Protein AF-S2XNG1-F1 (afdb_monomer_lite)

Secondary structure (DSSP, 8-state):
-BHHHHHHHHHHHHHHTT--HHHHHHHHHHHHHHHHHHTS-BGGG--HHHHHHHHHHHTTTS-GGG---TTTS------

Foldseek 3Di:
DWLVVVLVVVVVVVVVVVDDPVVSVLVVVLSVLVCVVVVRDDPVPDDPVVVVVVCVVVVVVDDPVSPDPVVVPPPDPDD

Radius of gyration: 13.0 Å; chains: 1; bounding box: 30×24×34 Å

pLDDT: mean 79.18, std 18.33, range [36.53, 95.12]

Sequence (79 aa):
MLLSKAWEAFESDKRIEGFSPQTLKAYRLQLSLLIEYFKDIEITTLDTIQLKEYLAISGKHLKPFLVKFPWLFNQKPIN

Structure (mmCIF, N/CA/C/O backbone):
data_AF-S2XNG1-F1
#
_entry.id   AF-S2XNG1-F1
#
loop_
_atom_site.group_PDB
_atom_site.id
_atom_site.type_symbol
_atom_site.label_atom_id
_atom_site.label_alt_id
_atom_site.label_comp_id
_atom_site.label_asym_id
_atom_site.label_entity_id
_atom_site.label_seq_id
_atom_site.pdbx_PDB_ins_code
_atom_site.Cartn_x
_atom_site.Cartn_y
_atom_site.Cartn_z
_atom_site.occupancy
_atom_site.B_iso_or_equiv
_atom_site.auth_seq_id
_atom_site.auth_comp_id
_atom_site.auth_asym_id
_atom_site.auth_atom_id
_atom_site.pdbx_PDB_model_num
ATOM 1 N N . MET A 1 1 ? -5.580 1.356 10.345 1.00 86.62 1 MET A N 1
ATOM 2 C CA . MET A 1 1 ? -4.879 2.361 9.490 1.00 86.62 1 MET A CA 1
ATOM 3 C C . MET A 1 1 ? -5.312 2.155 8.051 1.00 86.62 1 MET A C 1
ATOM 5 O O . MET A 1 1 ? -5.237 1.025 7.590 1.00 86.62 1 MET A O 1
ATOM 9 N N . LEU A 1 2 ? -5.762 3.209 7.362 1.00 92.19 2 LEU A N 1
ATOM 10 C CA . LEU A 1 2 ? -6.192 3.129 5.957 1.00 92.19 2 LEU A CA 1
ATOM 11 C C . LEU A 1 2 ? -5.016 2.825 5.019 1.00 92.19 2 LEU A C 1
ATOM 13 O O . LEU A 1 2 ? -3.887 3.230 5.303 1.00 92.19 2 LEU A O 1
ATOM 17 N N . LEU A 1 3 ? -5.288 2.156 3.898 1.00 89.44 3 LEU A N 1
ATOM 18 C CA . LEU A 1 3 ? -4.316 1.883 2.831 1.00 89.44 3 LEU A CA 1
ATOM 19 C C . LEU A 1 3 ? -3.612 3.153 2.334 1.00 89.44 3 LEU A C 1
ATOM 21 O O . LEU A 1 3 ? -2.390 3.160 2.187 1.00 89.44 3 LEU A O 1
ATOM 25 N N . SER A 1 4 ? -4.365 4.232 2.122 1.00 91.56 4 SER A N 1
ATOM 26 C CA . SER A 1 4 ? -3.837 5.542 1.727 1.00 91.56 4 SER A CA 1
ATOM 27 C C . SER A 1 4 ? -2.821 6.094 2.731 1.00 91.56 4 SER A C 1
ATOM 29 O O . SER A 1 4 ? -1.745 6.537 2.342 1.00 91.56 4 SER A O 1
ATOM 31 N N . LYS A 1 5 ? -3.110 5.993 4.030 1.00 92.56 5 LYS A N 1
ATOM 32 C CA . LYS A 1 5 ? -2.203 6.436 5.102 1.00 92.56 5 LYS A CA 1
ATOM 33 C C . LYS A 1 5 ? -0.993 5.518 5.259 1.00 92.56 5 LYS A C 1
ATOM 35 O O . LYS A 1 5 ? 0.109 5.987 5.527 1.00 92.56 5 LYS A O 1
ATOM 40 N N . ALA A 1 6 ? -1.181 4.214 5.060 1.00 91.44 6 ALA A N 1
ATOM 41 C CA . ALA A 1 6 ? -0.091 3.244 5.077 1.00 91.44 6 ALA A CA 1
ATOM 42 C C . ALA A 1 6 ? 0.947 3.536 3.982 1.00 91.44 6 ALA A C 1
ATOM 44 O O . ALA A 1 6 ? 2.145 3.358 4.198 1.00 91.44 6 ALA A O 1
ATOM 45 N N . TRP A 1 7 ? 0.490 4.019 2.821 1.00 93.50 7 TRP A N 1
ATOM 46 C CA . TRP A 1 7 ? 1.366 4.431 1.728 1.00 93.50 7 TRP A CA 1
ATOM 47 C C . TRP A 1 7 ? 2.288 5.579 2.096 1.00 93.50 7 TRP A C 1
ATOM 49 O O . TRP A 1 7 ? 3.462 5.523 1.762 1.00 93.50 7 TRP A O 1
ATOM 59 N N . GLU A 1 8 ? 1.771 6.613 2.758 1.00 92.94 8 GLU A N 1
ATOM 60 C CA . GLU A 1 8 ? 2.563 7.797 3.105 1.00 92.94 8 GLU A CA 1
ATOM 61 C C . GLU A 1 8 ? 3.751 7.421 3.999 1.00 92.94 8 GLU A C 1
ATOM 63 O O . GLU A 1 8 ? 4.883 7.827 3.731 1.00 92.94 8 GLU A O 1
ATOM 68 N N . ALA A 1 9 ? 3.506 6.570 5.002 1.00 91.75 9 ALA A N 1
ATOM 69 C CA . ALA A 1 9 ? 4.556 6.030 5.861 1.00 91.75 9 ALA A CA 1
ATOM 70 C C . ALA A 1 9 ? 5.569 5.194 5.057 1.00 91.75 9 ALA A C 1
ATOM 72 O O . ALA A 1 9 ? 6.771 5.443 5.116 1.00 91.75 9 ALA A O 1
ATOM 73 N N . PHE A 1 10 ? 5.083 4.262 4.230 1.00 92.00 10 PHE A N 1
ATOM 74 C CA . PHE A 1 10 ? 5.941 3.409 3.406 1.00 92.00 10 PHE A CA 1
ATOM 75 C C . PHE A 1 10 ? 6.788 4.204 2.400 1.00 92.00 10 PHE A C 1
ATOM 77 O O . PHE A 1 10 ? 7.977 3.937 2.242 1.00 92.00 10 PHE A O 1
ATOM 84 N N . GLU A 1 11 ? 6.199 5.177 1.703 1.00 93.69 11 GLU A N 1
ATOM 85 C CA . GLU A 1 11 ? 6.887 6.005 0.710 1.00 93.69 11 GLU A CA 1
ATOM 86 C C . GLU A 1 11 ? 8.002 6.825 1.361 1.00 93.69 11 GLU A C 1
ATOM 88 O O . GLU A 1 11 ? 9.099 6.904 0.805 1.00 93.69 11 GLU A O 1
ATOM 93 N N . SER A 1 12 ? 7.744 7.388 2.547 1.00 93.50 12 SER A N 1
ATOM 94 C CA . SER A 1 12 ? 8.749 8.112 3.328 1.00 93.50 12 SER A CA 1
ATOM 95 C C . SER A 1 12 ? 9.937 7.213 3.677 1.00 93.50 12 SER A C 1
ATOM 97 O O . SER A 1 12 ? 11.079 7.559 3.366 1.00 93.50 12 SER A O 1
ATOM 99 N N . ASP A 1 13 ? 9.676 6.028 4.234 1.00 94.38 13 ASP A N 1
ATOM 100 C CA . ASP A 1 13 ? 10.722 5.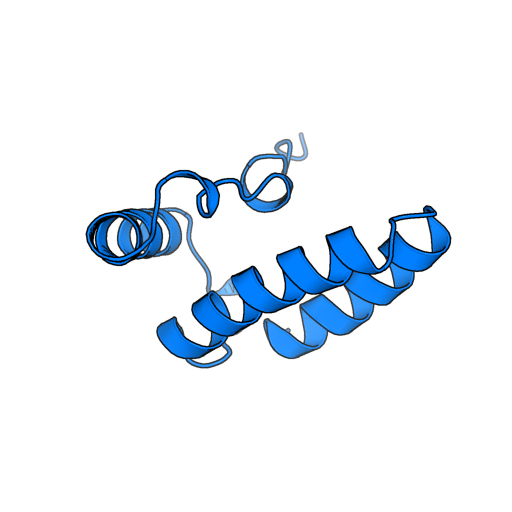075 4.620 1.00 94.38 13 ASP A CA 1
ATOM 101 C C . ASP A 1 13 ? 11.540 4.617 3.406 1.00 94.38 13 ASP A C 1
ATOM 103 O O . ASP A 1 13 ? 12.772 4.658 3.405 1.00 94.38 13 ASP A O 1
ATOM 107 N N . LYS A 1 14 ? 10.869 4.249 2.308 1.00 90.75 14 LYS A N 1
ATOM 108 C CA . LYS A 1 14 ? 11.546 3.765 1.095 1.00 90.75 14 LYS A CA 1
ATOM 109 C C . LYS A 1 14 ? 12.347 4.839 0.380 1.00 90.75 14 LYS A C 1
ATOM 111 O O . LYS A 1 14 ? 13.364 4.529 -0.242 1.00 90.75 14 LYS A O 1
ATOM 116 N N . ARG A 1 15 ? 11.943 6.103 0.488 1.00 92.19 15 ARG A N 1
ATOM 117 C CA . ARG A 1 15 ? 12.741 7.223 -0.014 1.00 92.19 15 ARG A CA 1
ATOM 118 C C . ARG A 1 15 ? 14.061 7.354 0.746 1.00 92.19 15 ARG A C 1
ATOM 120 O O . ARG A 1 15 ? 15.081 7.606 0.111 1.00 92.19 15 ARG A O 1
ATOM 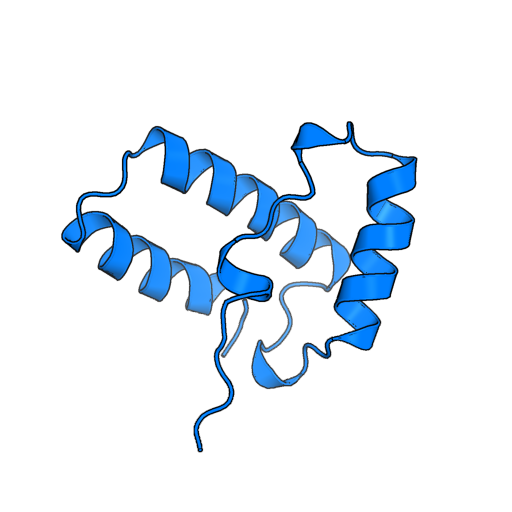127 N N . ILE A 1 16 ? 14.049 7.144 2.065 1.00 95.12 16 ILE A N 1
ATOM 128 C CA . ILE A 1 16 ? 15.256 7.145 2.908 1.00 95.12 16 ILE A CA 1
ATOM 129 C C . ILE A 1 16 ? 16.150 5.942 2.574 1.00 95.12 16 ILE A C 1
ATOM 131 O O . ILE A 1 16 ? 17.364 6.091 2.477 1.00 95.12 16 ILE A O 1
ATOM 135 N N . GLU A 1 17 ? 15.558 4.775 2.302 1.00 93.56 17 GLU A N 1
ATOM 136 C CA . GLU A 1 17 ? 16.277 3.574 1.840 1.00 93.56 17 GLU A CA 1
ATOM 137 C C . GLU A 1 17 ? 16.854 3.696 0.411 1.00 93.56 17 GLU A C 1
ATOM 139 O O . GLU A 1 17 ? 17.505 2.771 -0.075 1.00 93.56 17 GLU A O 1
ATOM 144 N N . GLY A 1 18 ? 16.632 4.817 -0.285 1.00 93.75 18 GLY A N 1
ATOM 145 C CA . GLY A 1 18 ? 17.210 5.080 -1.604 1.00 93.75 18 GLY A CA 1
ATOM 146 C C . GLY A 1 18 ? 16.437 4.473 -2.778 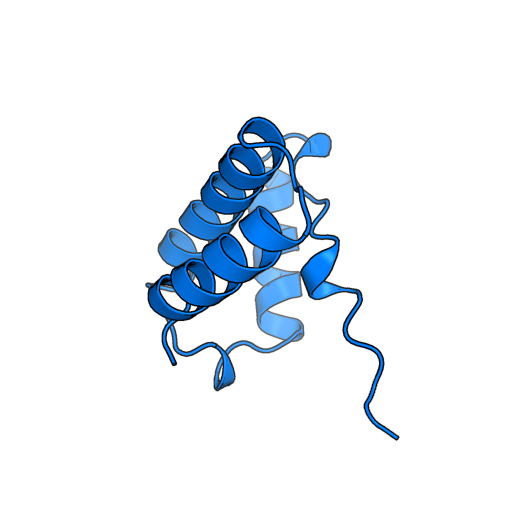1.00 93.75 18 GLY A C 1
ATOM 147 O O . GLY A 1 18 ? 16.996 4.305 -3.864 1.00 93.75 18 GLY A O 1
ATOM 148 N N . PHE A 1 19 ? 15.151 4.149 -2.605 1.00 92.44 19 PHE A N 1
ATOM 149 C CA . PHE A 1 19 ? 14.318 3.690 -3.718 1.00 92.44 19 PHE A CA 1
ATOM 150 C C . PHE A 1 19 ? 14.177 4.783 -4.781 1.00 92.44 19 PHE A C 1
ATOM 152 O O . PHE A 1 19 ? 13.988 5.965 -4.481 1.00 92.44 19 PHE A O 1
ATOM 159 N N . SER A 1 20 ? 14.214 4.380 -6.054 1.00 93.75 20 SER A N 1
ATOM 160 C CA . SER A 1 20 ? 14.077 5.338 -7.149 1.00 93.75 20 SER A CA 1
ATOM 161 C C . SER A 1 20 ? 12.666 5.958 -7.171 1.00 93.75 20 SER A C 1
ATOM 163 O O . SER A 1 20 ? 11.676 5.245 -6.953 1.00 93.75 20 SER A O 1
ATOM 165 N N . PRO A 1 21 ? 12.521 7.250 -7.526 1.00 91.56 21 PRO A N 1
ATOM 166 C CA . PRO A 1 21 ? 11.206 7.878 -7.674 1.00 91.56 21 PRO A CA 1
ATOM 167 C C . PRO A 1 21 ? 10.307 7.167 -8.694 1.00 91.56 21 PRO A C 1
ATOM 169 O O . PRO A 1 21 ? 9.088 7.138 -8.542 1.00 91.56 21 PRO A O 1
ATOM 172 N N . GLN A 1 22 ? 10.903 6.567 -9.730 1.00 91.75 22 GLN A N 1
ATOM 173 C CA . GLN A 1 22 ? 10.177 5.809 -10.752 1.00 91.75 22 GLN A CA 1
ATOM 174 C C . GLN A 1 22 ? 9.566 4.531 -10.166 1.00 91.75 22 GLN A C 1
ATOM 176 O O . GLN A 1 22 ? 8.404 4.225 -10.429 1.00 91.75 22 GLN A O 1
ATOM 181 N N . THR A 1 23 ? 10.325 3.825 -9.324 1.00 89.25 23 THR A N 1
ATOM 182 C CA . THR A 1 23 ? 9.861 2.638 -8.596 1.00 89.25 23 THR A CA 1
ATOM 183 C C . THR A 1 23 ? 8.700 2.992 -7.669 1.00 89.25 23 THR A C 1
ATOM 185 O O . THR A 1 23 ? 7.649 2.360 -7.741 1.00 89.25 23 THR A O 1
ATOM 188 N N . LEU A 1 24 ? 8.845 4.048 -6.862 1.00 92.25 24 LEU A N 1
ATOM 189 C CA . LEU A 1 24 ? 7.785 4.502 -5.955 1.00 92.25 24 LEU A CA 1
ATOM 190 C C . LEU A 1 24 ? 6.521 4.920 -6.715 1.00 92.25 24 LEU A C 1
ATOM 192 O O . LEU A 1 24 ? 5.415 4.569 -6.311 1.00 92.25 24 LEU A O 1
ATOM 196 N N . LYS A 1 25 ? 6.666 5.582 -7.869 1.00 90.94 25 LYS A N 1
ATOM 197 C CA . LYS A 1 25 ? 5.533 5.945 -8.731 1.00 90.94 25 LYS A CA 1
ATOM 198 C C . LYS A 1 25 ? 4.785 4.718 -9.264 1.00 90.94 25 LYS A C 1
ATOM 200 O O . LYS A 1 25 ? 3.556 4.722 -9.278 1.00 90.94 25 LYS A O 1
ATOM 205 N N . ALA A 1 26 ? 5.501 3.675 -9.686 1.00 89.19 26 ALA A N 1
ATOM 206 C CA . ALA A 1 26 ? 4.880 2.426 -10.130 1.00 89.19 26 ALA A CA 1
ATOM 207 C C . ALA A 1 26 ? 4.123 1.732 -8.986 1.00 89.19 26 ALA A C 1
ATOM 209 O O . ALA A 1 26 ? 3.001 1.267 -9.174 1.00 89.19 26 ALA A O 1
ATOM 210 N N . TYR A 1 27 ? 4.706 1.722 -7.788 1.00 90.81 27 TYR A N 1
ATOM 211 C CA . TYR A 1 27 ? 4.099 1.112 -6.605 1.00 90.81 27 TYR A CA 1
ATOM 212 C C . TYR A 1 27 ? 2.847 1.876 -6.161 1.00 90.81 27 TYR A C 1
ATOM 214 O O . TYR A 1 27 ? 1.818 1.265 -5.874 1.00 90.81 27 TYR A O 1
ATOM 222 N N . ARG A 1 28 ? 2.889 3.212 -6.212 1.00 91.88 28 ARG A N 1
ATOM 223 C CA . ARG A 1 28 ? 1.732 4.072 -5.947 1.00 91.88 28 ARG A CA 1
ATOM 224 C C . ARG A 1 28 ? 0.582 3.804 -6.912 1.00 91.88 28 ARG A C 1
ATOM 226 O O . ARG A 1 28 ? -0.565 3.775 -6.485 1.00 91.88 28 ARG A O 1
ATOM 233 N N . LEU A 1 29 ? 0.883 3.588 -8.194 1.00 90.94 29 LEU A N 1
ATOM 234 C CA . LEU A 1 29 ? -0.123 3.243 -9.201 1.00 90.94 29 LEU A CA 1
ATOM 235 C C . LEU A 1 29 ? -0.774 1.883 -8.908 1.00 90.94 29 LEU A C 1
ATOM 237 O O . LEU A 1 29 ? -1.988 1.735 -9.014 1.00 90.94 29 LEU A O 1
ATOM 241 N N . GLN A 1 30 ? 0.016 0.881 -8.520 1.00 86.31 30 GLN A N 1
ATOM 242 C CA . GLN A 1 30 ? -0.538 -0.415 -8.123 1.00 86.31 30 GLN A CA 1
ATOM 243 C C . GLN A 1 30 ? -1.419 -0.290 -6.874 1.00 86.31 30 GLN A C 1
ATOM 245 O O . GLN A 1 30 ? -2.480 -0.908 -6.803 1.00 86.31 30 GLN A O 1
ATOM 250 N N . LEU A 1 31 ? -1.007 0.535 -5.910 1.00 90.50 31 LEU A N 1
ATOM 251 C CA . LEU A 1 31 ? -1.792 0.792 -4.712 1.00 90.50 31 LEU A CA 1
ATOM 252 C C . LEU A 1 31 ? -3.087 1.549 -5.016 1.00 90.50 31 LEU A C 1
ATOM 254 O O . LEU A 1 31 ? -4.116 1.217 -4.439 1.00 90.50 31 LEU A O 1
ATOM 258 N N . SER A 1 32 ? -3.073 2.531 -5.923 1.00 90.56 32 SER A N 1
ATOM 259 C CA . SER A 1 32 ? -4.285 3.283 -6.263 1.00 90.56 32 SER A CA 1
ATOM 260 C C . SER A 1 32 ? -5.372 2.380 -6.842 1.00 90.56 32 SER A C 1
ATOM 262 O O . SER A 1 32 ? -6.534 2.553 -6.498 1.00 90.56 32 SER A O 1
ATOM 264 N N . LEU A 1 33 ? -4.997 1.371 -7.637 1.00 90.00 33 LEU A N 1
ATOM 265 C CA . LEU A 1 33 ? -5.937 0.358 -8.134 1.00 90.00 33 LEU A CA 1
ATOM 266 C C . LEU A 1 33 ? -6.532 -0.477 -6.992 1.00 90.00 33 LEU A C 1
ATOM 268 O O . LEU A 1 33 ? -7.721 -0.788 -6.986 1.00 90.00 33 LEU A O 1
ATOM 272 N N . LEU A 1 34 ? -5.707 -0.813 -6.001 1.00 89.88 34 LEU A N 1
ATOM 273 C CA . LEU A 1 34 ? -6.132 -1.578 -4.834 1.00 89.88 34 LEU A CA 1
ATOM 274 C C . LEU A 1 34 ? -7.077 -0.756 -3.942 1.00 89.88 34 LEU A C 1
ATOM 276 O O . LEU A 1 34 ? -8.106 -1.260 -3.498 1.00 89.88 34 LEU A O 1
ATOM 280 N N . ILE A 1 35 ? -6.770 0.528 -3.741 1.00 91.19 35 ILE A N 1
ATOM 281 C CA . ILE A 1 35 ? -7.625 1.494 -3.041 1.00 91.19 35 ILE A CA 1
ATOM 282 C C . ILE A 1 35 ? -8.954 1.674 -3.776 1.00 91.19 35 ILE A C 1
ATOM 284 O O . ILE A 1 35 ? -10.001 1.701 -3.135 1.00 91.19 35 ILE A O 1
ATOM 288 N N . GLU A 1 36 ? -8.934 1.776 -5.104 1.00 90.56 36 GLU A N 1
ATOM 289 C CA . GLU A 1 36 ? -10.141 1.921 -5.919 1.00 90.56 36 GLU A CA 1
ATOM 290 C C . GLU A 1 36 ? -11.052 0.692 -5.815 1.00 90.56 36 GLU A C 1
ATOM 292 O O . GLU A 1 36 ? -12.275 0.840 -5.692 1.00 90.56 36 GLU A O 1
ATOM 297 N N . TYR A 1 37 ? -10.454 -0.504 -5.827 1.00 90.38 37 TYR A N 1
ATOM 298 C CA . TYR A 1 37 ? -11.166 -1.772 -5.723 1.00 90.38 37 TYR A CA 1
ATOM 299 C C . TYR A 1 37 ? -11.758 -1.983 -4.327 1.00 90.38 37 TYR A C 1
ATOM 301 O O . TYR A 1 37 ? -12.954 -2.238 -4.200 1.00 90.38 37 TYR A O 1
ATOM 309 N N . PHE A 1 38 ? -10.948 -1.830 -3.276 1.00 89.94 38 PHE A N 1
ATOM 310 C CA . PHE A 1 38 ? -11.387 -2.105 -1.908 1.00 89.94 38 PHE A CA 1
ATOM 311 C C . PHE A 1 38 ? -12.088 -0.918 -1.230 1.00 89.94 38 PHE A C 1
ATOM 313 O O . PHE A 1 38 ? -12.781 -1.134 -0.248 1.00 89.94 38 PHE A O 1
ATOM 320 N N . LYS A 1 39 ? -11.999 0.304 -1.773 1.00 91.94 39 LYS A N 1
ATOM 321 C CA . LYS A 1 39 ? -12.516 1.562 -1.184 1.00 91.94 39 LYS A CA 1
ATOM 322 C C . LYS A 1 39 ? -11.742 2.030 0.051 1.00 91.94 39 LYS A C 1
ATOM 324 O O . LYS A 1 39 ? -12.320 2.261 1.104 1.00 91.94 39 LYS A O 1
ATOM 329 N N . ASP A 1 40 ? -10.430 2.197 -0.124 1.00 90.38 40 ASP A N 1
ATOM 330 C CA . ASP A 1 40 ? -9.483 2.708 0.889 1.00 90.38 40 ASP A CA 1
ATOM 331 C C . ASP A 1 40 ? -9.650 2.078 2.282 1.00 90.38 40 ASP A C 1
ATOM 333 O O . ASP A 1 40 ? -9.820 2.763 3.287 1.00 90.38 40 ASP A O 1
ATOM 337 N N . ILE A 1 41 ? -9.650 0.748 2.341 1.00 90.88 41 ILE A N 1
ATOM 338 C CA . ILE A 1 41 ? -9.978 0.027 3.576 1.00 90.88 41 ILE A CA 1
ATOM 339 C C . ILE A 1 41 ? -8.858 0.106 4.602 1.00 90.88 41 ILE A C 1
ATOM 341 O O . ILE A 1 41 ? -7.707 0.443 4.307 1.00 90.88 41 ILE A O 1
ATOM 345 N N . GLU A 1 42 ? -9.186 -0.287 5.827 1.00 91.69 42 GLU A N 1
ATOM 346 C CA . GLU A 1 42 ? -8.178 -0.510 6.846 1.00 91.69 42 GLU A CA 1
ATOM 347 C C . GLU A 1 42 ? -7.272 -1.690 6.493 1.00 91.69 42 GLU A C 1
ATOM 349 O O . GLU A 1 42 ? -7.737 -2.804 6.264 1.00 91.69 42 GLU A O 1
ATOM 354 N N . ILE A 1 43 ? -5.959 -1.482 6.539 1.00 85.69 43 ILE A N 1
ATOM 355 C CA . ILE A 1 43 ? -4.962 -2.503 6.197 1.00 85.69 43 ILE A CA 1
ATOM 356 C C . ILE A 1 43 ? -5.107 -3.796 7.017 1.00 85.69 43 ILE A C 1
ATOM 358 O O . ILE A 1 43 ? -4.771 -4.869 6.537 1.00 85.69 43 I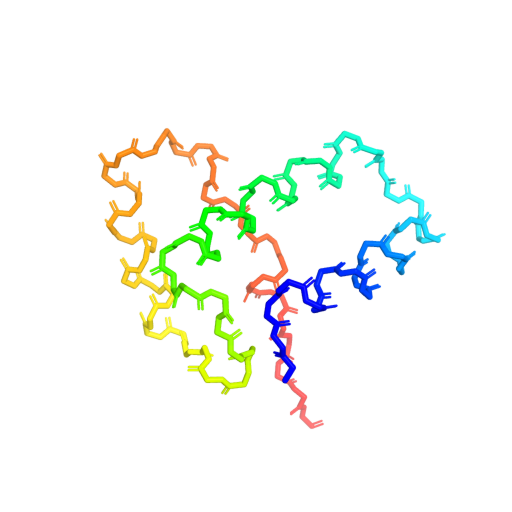LE A O 1
ATOM 362 N N . THR A 1 44 ? -5.643 -3.707 8.235 1.00 87.38 44 THR A N 1
ATOM 363 C CA . THR A 1 44 ? -5.899 -4.841 9.138 1.00 87.38 44 THR A CA 1
ATOM 364 C C . THR A 1 44 ? -7.098 -5.691 8.727 1.00 87.38 44 THR A C 1
ATOM 366 O O . THR A 1 44 ? -7.235 -6.813 9.197 1.00 87.38 44 THR A O 1
ATOM 369 N N . THR A 1 45 ? -7.976 -5.159 7.877 1.00 88.19 45 THR A N 1
ATOM 370 C CA . THR A 1 45 ? -9.160 -5.865 7.358 1.00 88.19 45 THR A CA 1
ATOM 371 C C . THR A 1 45 ? -8.883 -6.580 6.039 1.00 88.19 45 THR A C 1
ATOM 373 O O . THR A 1 45 ? -9.712 -7.358 5.580 1.00 88.19 45 THR A O 1
ATOM 376 N N . LEU A 1 46 ? -7.716 -6.324 5.445 1.00 86.12 46 LEU A N 1
ATOM 377 C CA . LEU A 1 46 ? -7.265 -6.923 4.200 1.00 86.12 46 LEU A CA 1
ATOM 378 C C . LEU A 1 46 ? -6.779 -8.350 4.464 1.00 86.12 46 LEU A C 1
ATOM 380 O O . LEU A 1 46 ? -5.752 -8.549 5.113 1.00 86.12 46 LEU A O 1
ATOM 384 N N . ASP A 1 47 ? -7.496 -9.336 3.929 1.00 87.06 47 ASP A N 1
ATOM 385 C CA . ASP A 1 47 ? -7.084 -10.738 4.001 1.00 87.06 47 ASP A CA 1
ATOM 386 C C . ASP A 1 47 ? -6.443 -11.237 2.692 1.00 87.06 47 ASP A C 1
ATOM 388 O O . ASP A 1 47 ? -6.691 -10.750 1.584 1.00 87.06 47 ASP A O 1
ATOM 392 N N . THR A 1 48 ? -5.625 -12.278 2.821 1.00 84.25 48 THR A N 1
ATOM 393 C CA . THR A 1 48 ? -4.970 -12.980 1.717 1.00 84.25 48 THR A CA 1
ATOM 394 C C . THR A 1 48 ? -5.979 -13.528 0.704 1.00 84.25 48 THR A C 1
ATOM 396 O O . THR A 1 48 ? -5.674 -13.563 -0.490 1.00 84.25 48 THR A O 1
ATOM 399 N N . ILE A 1 49 ? -7.172 -13.957 1.137 1.00 88.38 49 ILE A N 1
ATOM 400 C CA . ILE A 1 49 ? -8.224 -14.435 0.226 1.00 88.38 49 ILE A CA 1
ATOM 401 C C . ILE A 1 49 ? -8.710 -13.288 -0.662 1.00 88.38 49 ILE A C 1
ATOM 403 O O . ILE A 1 49 ? -8.690 -13.416 -1.886 1.00 88.38 49 ILE A O 1
ATOM 407 N N . GLN A 1 50 ? -9.032 -12.139 -0.068 1.00 86.88 50 GLN A N 1
ATOM 408 C CA . GLN A 1 50 ? -9.488 -10.954 -0.799 1.00 86.88 50 GLN A CA 1
ATOM 409 C C . GLN A 1 50 ? -8.445 -10.470 -1.812 1.00 86.88 50 GLN A C 1
ATOM 411 O O . GLN A 1 50 ? -8.773 -10.103 -2.940 1.00 86.88 50 GLN A O 1
ATOM 416 N N . LEU A 1 51 ? -7.163 -10.519 -1.445 1.00 86.62 51 LEU A N 1
ATOM 417 C CA . LEU A 1 51 ? -6.066 -10.179 -2.350 1.00 86.62 51 LEU A CA 1
ATOM 418 C C . LEU A 1 51 ? -5.966 -11.148 -3.529 1.00 86.62 51 LEU A C 1
ATOM 420 O O . LEU A 1 51 ? -5.776 -10.712 -4.663 1.00 86.62 51 LEU A O 1
ATOM 424 N N . LYS A 1 52 ? -6.116 -12.455 -3.292 1.00 86.12 52 LYS A N 1
ATOM 425 C CA . LYS A 1 52 ? -6.137 -13.459 -4.367 1.00 86.12 52 LYS A CA 1
ATOM 426 C C . LYS A 1 52 ? -7.316 -13.242 -5.311 1.00 86.12 52 LYS A C 1
ATOM 428 O O . LYS A 1 52 ? -7.134 -13.335 -6.522 1.00 86.12 52 LYS A O 1
ATOM 433 N N . GLU A 1 53 ? -8.490 -12.914 -4.779 1.00 87.12 53 GLU A N 1
ATOM 434 C CA . GLU A 1 53 ? -9.675 -12.584 -5.576 1.00 87.12 53 GLU A CA 1
ATOM 435 C C . GLU A 1 53 ? -9.444 -11.334 -6.428 1.00 87.12 53 GLU A C 1
ATOM 437 O O . GLU A 1 53 ? -9.659 -11.365 -7.641 1.00 87.12 53 GLU A O 1
ATOM 442 N N . TYR A 1 54 ? -8.906 -10.269 -5.828 1.00 87.50 54 TYR A N 1
ATOM 443 C CA . TYR A 1 54 ? -8.511 -9.063 -6.551 1.00 87.50 54 TYR A CA 1
ATOM 444 C C . TYR A 1 54 ? -7.526 -9.382 -7.679 1.00 87.50 54 TYR A C 1
ATOM 446 O O . TYR A 1 54 ? -7.719 -8.930 -8.806 1.00 87.50 54 TYR A O 1
ATOM 454 N N . LEU A 1 55 ? -6.494 -10.190 -7.425 1.00 84.56 55 LEU A N 1
ATOM 455 C CA . LEU A 1 55 ? -5.523 -10.597 -8.445 1.00 84.56 55 LEU A CA 1
ATOM 456 C C . LEU A 1 55 ? -6.152 -11.455 -9.551 1.00 84.56 55 LEU A C 1
ATOM 458 O O . LEU A 1 55 ? -5.808 -11.289 -10.719 1.00 84.56 55 LEU A O 1
ATOM 462 N N . ALA A 1 56 ? -7.095 -12.337 -9.217 1.00 84.56 56 ALA A N 1
ATOM 463 C CA . ALA A 1 56 ? -7.801 -13.163 -10.194 1.00 84.56 56 ALA A CA 1
ATOM 464 C C . ALA A 1 56 ? -8.736 -12.341 -11.099 1.00 84.56 56 ALA A C 1
ATOM 466 O O . ALA A 1 56 ? -8.886 -12.657 -12.281 1.00 84.56 56 ALA A O 1
ATOM 467 N N . ILE A 1 57 ? -9.357 -11.286 -10.563 1.00 82.00 57 ILE A N 1
ATOM 468 C CA . ILE A 1 57 ? -10.224 -10.367 -11.314 1.00 8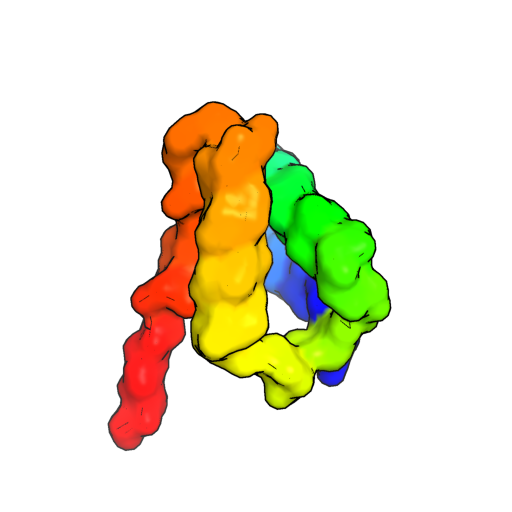2.00 57 ILE A CA 1
ATOM 469 C C . ILE A 1 57 ? -9.376 -9.403 -12.143 1.00 82.00 57 ILE A C 1
ATOM 471 O O . ILE A 1 57 ? -9.557 -9.289 -13.355 1.00 82.00 57 ILE A O 1
ATOM 475 N N . SER A 1 58 ? -8.403 -8.748 -11.514 1.00 75.25 58 SER A N 1
ATOM 476 C CA . SER A 1 58 ? -7.536 -7.771 -12.172 1.00 75.25 58 SER A CA 1
ATOM 477 C C . SER A 1 58 ? -6.620 -8.417 -13.216 1.00 75.25 58 SER A C 1
ATOM 479 O O . SER A 1 58 ? -6.424 -7.839 -14.277 1.00 75.25 58 SER A O 1
ATOM 481 N N . GLY A 1 59 ? -6.147 -9.650 -13.008 1.00 68.44 59 GLY A N 1
ATOM 482 C CA . GLY A 1 59 ? -5.333 -10.399 -13.975 1.00 68.44 59 GLY A CA 1
ATOM 483 C C . GLY A 1 59 ? -6.057 -10.772 -15.275 1.00 68.44 59 GLY A C 1
ATOM 484 O O . GLY A 1 59 ? -5.399 -11.030 -16.279 1.00 68.44 59 GLY A O 1
ATOM 485 N N . LYS A 1 60 ? -7.398 -10.747 -15.299 1.00 65.00 60 LYS A N 1
ATOM 486 C CA . LYS A 1 60 ? -8.182 -10.889 -16.541 1.00 65.00 60 LYS A CA 1
ATOM 487 C C . LYS A 1 60 ? -8.190 -9.608 -17.384 1.00 65.00 60 LYS A C 1
ATOM 489 O O . LYS A 1 60 ? -8.426 -9.682 -18.586 1.00 65.00 60 LYS A O 1
ATOM 494 N N . HIS A 1 61 ? -7.927 -8.454 -16.768 1.00 59.50 61 HIS A N 1
ATOM 495 C CA . HIS A 1 61 ? -8.023 -7.129 -17.394 1.00 59.50 61 HIS A CA 1
ATOM 496 C C . HIS A 1 61 ? -6.686 -6.365 -17.453 1.00 59.50 61 HIS A C 1
ATOM 498 O O . HIS A 1 61 ? -6.564 -5.406 -18.213 1.00 59.50 61 HIS A O 1
ATOM 504 N N . LEU A 1 62 ? -5.668 -6.782 -16.696 1.00 57.12 62 LEU A N 1
ATOM 505 C CA . LEU A 1 62 ? -4.348 -6.155 -16.632 1.00 57.12 62 LEU A CA 1
ATOM 506 C C . LEU A 1 62 ? -3.292 -7.025 -17.321 1.00 57.12 62 LEU A C 1
ATOM 508 O O . LEU A 1 62 ? -3.249 -8.241 -17.148 1.00 57.12 62 LEU A O 1
ATOM 512 N N . LYS A 1 63 ? -2.384 -6.392 -18.076 1.00 49.28 63 LYS A N 1
ATOM 513 C CA . LYS A 1 63 ? -1.232 -7.088 -18.671 1.00 49.28 63 LYS A CA 1
ATOM 514 C C . LYS A 1 63 ? -0.387 -7.768 -17.568 1.00 49.28 63 LYS A C 1
ATOM 516 O O . LYS A 1 63 ? -0.134 -7.131 -16.542 1.00 49.28 63 LYS A O 1
ATOM 521 N N . PRO A 1 64 ? 0.147 -8.988 -17.804 1.00 49.09 64 PRO A N 1
ATOM 522 C CA . PRO A 1 64 ? 0.832 -9.828 -16.804 1.00 49.09 64 PRO A CA 1
ATOM 523 C C . PRO A 1 64 ? 1.947 -9.151 -15.989 1.00 49.09 64 PRO A C 1
ATOM 525 O O . PRO A 1 64 ? 2.262 -9.574 -14.881 1.00 49.09 64 PRO A O 1
ATOM 528 N N . PHE A 1 65 ? 2.554 -8.087 -16.519 1.00 45.75 65 PHE A N 1
ATOM 529 C CA . PHE A 1 65 ? 3.670 -7.375 -15.897 1.00 45.75 65 PHE A CA 1
ATOM 530 C C . PHE A 1 65 ? 3.284 -6.578 -14.632 1.00 45.75 65 PHE A C 1
ATOM 532 O O . PHE A 1 65 ? 4.154 -6.246 -13.833 1.00 45.7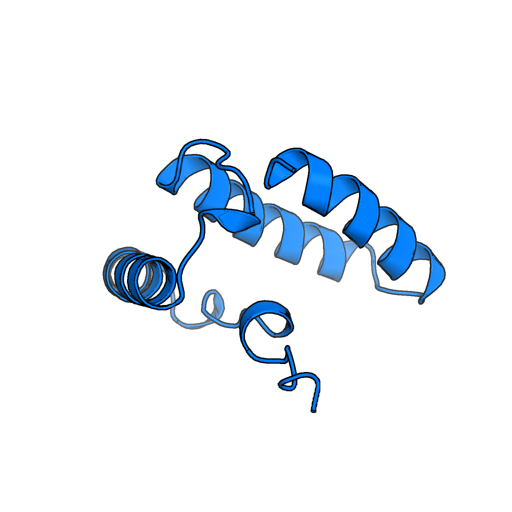5 65 PHE A O 1
ATOM 539 N N . LEU A 1 66 ? 1.991 -6.296 -14.418 1.00 49.00 66 LEU A N 1
ATOM 540 C CA . LEU A 1 66 ? 1.496 -5.505 -13.280 1.00 49.00 66 LEU A CA 1
ATOM 541 C C . LEU A 1 66 ? 1.224 -6.330 -12.010 1.00 49.00 66 LEU A C 1
ATOM 543 O O . LEU A 1 66 ? 0.994 -5.750 -10.951 1.00 49.00 66 LEU A O 1
ATOM 547 N N . VAL A 1 67 ? 1.297 -7.665 -12.084 1.00 52.75 67 VAL A N 1
ATOM 548 C CA . VAL A 1 67 ? 1.010 -8.596 -10.973 1.00 52.75 67 VAL A CA 1
ATOM 549 C C . VAL A 1 67 ? 2.300 -9.035 -10.261 1.00 52.75 67 VAL A C 1
ATOM 551 O O . VAL A 1 67 ? 2.482 -10.183 -9.872 1.00 52.75 67 VAL A O 1
ATOM 554 N N . LYS A 1 68 ? 3.251 -8.117 -10.082 1.00 49.69 68 LYS A N 1
ATOM 555 C CA . LYS A 1 68 ? 4.323 -8.288 -9.095 1.00 49.69 68 LYS A CA 1
ATOM 556 C C . LYS A 1 68 ? 4.065 -7.284 -7.984 1.00 49.69 68 LYS A C 1
ATOM 558 O O . LYS A 1 68 ? 4.287 -6.094 -8.177 1.00 49.69 68 LYS A O 1
ATOM 563 N N . PHE A 1 69 ? 3.616 -7.778 -6.833 1.00 53.69 69 PHE A N 1
ATOM 564 C CA . PHE A 1 69 ? 3.588 -7.040 -5.570 1.00 53.69 69 PHE A CA 1
ATOM 565 C C . PHE A 1 69 ? 4.663 -7.612 -4.626 1.00 53.69 69 PHE A C 1
ATOM 567 O O . PHE A 1 69 ? 4.343 -8.433 -3.764 1.00 53.69 69 PHE A O 1
ATOM 574 N N . PRO A 1 70 ? 5.949 -7.232 -4.766 1.00 48.97 70 PRO A N 1
ATOM 575 C CA . PRO A 1 70 ? 7.025 -7.771 -3.934 1.00 48.97 70 PRO A CA 1
ATOM 576 C C . PRO A 1 70 ? 6.816 -7.592 -2.421 1.00 48.97 70 PRO A C 1
ATOM 578 O O . PRO A 1 70 ? 7.331 -8.398 -1.658 1.00 48.97 70 PRO A O 1
ATOM 581 N N . TRP A 1 71 ? 6.061 -6.582 -1.968 1.00 55.06 71 TRP A N 1
ATOM 582 C CA . TRP A 1 71 ? 5.797 -6.326 -0.539 1.00 55.06 71 TRP A CA 1
ATOM 583 C C . TRP A 1 71 ? 4.602 -7.090 0.043 1.00 55.06 71 TRP A C 1
ATOM 585 O O . TRP A 1 71 ? 4.538 -7.253 1.257 1.00 55.06 71 TRP A O 1
ATOM 595 N N . LEU A 1 72 ? 3.673 -7.580 -0.786 1.00 51.19 72 LEU A N 1
ATOM 596 C CA . LEU A 1 72 ? 2.525 -8.372 -0.315 1.00 51.19 72 LEU A CA 1
ATOM 597 C C . LEU A 1 72 ? 2.900 -9.827 -0.017 1.00 51.19 72 LEU A C 1
ATOM 599 O O . LEU A 1 72 ? 2.257 -10.465 0.806 1.00 51.19 72 LEU A O 1
ATOM 603 N N . PHE A 1 73 ? 3.958 -10.340 -0.650 1.00 44.34 73 PHE A N 1
ATOM 604 C CA . PHE A 1 73 ? 4.396 -11.732 -0.497 1.00 44.34 73 PHE A CA 1
ATOM 605 C C . PHE A 1 73 ? 5.657 -11.908 0.366 1.00 44.34 73 PHE A C 1
ATOM 607 O O . PHE A 1 73 ? 6.014 -13.040 0.674 1.00 44.34 73 PHE A O 1
ATOM 614 N N . ASN A 1 74 ? 6.325 -10.822 0.779 1.00 42.19 74 ASN A N 1
ATOM 615 C CA . ASN A 1 74 ? 7.549 -10.874 1.597 1.00 42.19 74 ASN A CA 1
ATOM 616 C C . ASN A 1 74 ? 7.338 -10.588 3.092 1.00 42.19 74 ASN A C 1
ATOM 618 O O . ASN A 1 74 ? 8.317 -10.374 3.809 1.00 42.19 74 ASN A O 1
ATOM 622 N N . GLN A 1 75 ? 6.104 -10.612 3.601 1.00 46.62 75 GLN A N 1
ATOM 623 C CA . GLN A 1 75 ? 5.922 -10.662 5.051 1.00 46.62 75 GLN A CA 1
ATOM 624 C C . GLN A 1 75 ? 6.289 -12.069 5.534 1.00 46.62 75 GLN A C 1
ATOM 626 O O . GLN A 1 75 ? 5.479 -12.992 5.492 1.00 46.62 75 GLN A O 1
ATOM 631 N N . LYS A 1 76 ? 7.554 -12.247 5.943 1.00 41.25 76 LYS A N 1
ATOM 632 C CA . LYS A 1 76 ? 7.953 -13.413 6.735 1.00 41.25 76 LYS A CA 1
ATOM 633 C C . LYS A 1 76 ? 7.010 -13.504 7.942 1.00 41.25 76 LYS A C 1
ATOM 635 O O . LYS A 1 76 ? 6.791 -12.472 8.581 1.00 41.25 76 LYS A O 1
ATOM 640 N N . PRO A 1 77 ? 6.494 -14.694 8.287 1.00 36.53 77 PRO A N 1
ATOM 641 C CA . PRO A 1 77 ? 5.814 -14.868 9.559 1.00 36.53 77 PRO A CA 1
ATOM 642 C C . PRO A 1 77 ? 6.792 -14.490 10.676 1.00 36.53 77 PRO A C 1
ATOM 644 O O . PRO A 1 77 ? 7.931 -14.965 10.701 1.00 36.53 77 PRO A O 1
ATOM 647 N N . ILE A 1 78 ? 6.360 -13.583 11.549 1.00 42.62 78 ILE A N 1
ATOM 648 C CA . ILE A 1 78 ? 7.032 -13.320 12.819 1.00 42.62 78 ILE A CA 1
ATOM 649 C C . ILE A 1 78 ? 6.853 -14.605 13.629 1.00 42.62 78 ILE A C 1
ATOM 651 O O . ILE A 1 78 ? 5.722 -14.984 13.931 1.00 42.62 78 ILE A O 1
ATOM 655 N N . ASN A 1 79 ? 7.960 -15.305 13.861 1.00 39.66 79 ASN A N 1
ATOM 656 C CA . ASN A 1 79 ? 8.053 -16.425 14.793 1.00 39.66 79 ASN A CA 1
ATOM 657 C C . ASN A 1 79 ? 8.398 -15.877 16.178 1.00 39.66 79 ASN A C 1
ATOM 659 O O . ASN A 1 79 ? 9.231 -14.940 16.216 1.00 39.66 79 ASN A O 1
#